Protein AF-A0A2K3LEI9-F1 (afdb_monomer_lite)

InterPro domains:
  IPR004158 Protein of unknown function DUF247, plant [PF03140] (2-94)

pLDDT: mean 88.16, std 8.34, range [48.81, 95.94]

Radius of gyration: 15.24 Å; chains: 1; bounding box: 32×31×39 Å

Sequence (98 aa):
MDQVAQELRDSYKPLDPIWISDTPKFVQTMILDGCFILEILRANDGVLDDYAENDPVFGEHGKFYVLPYIKRDMLMLENQIPMMVLHTLIKVETGMEK

Foldseek 3Di:
DVVVLVVQCVVDPPDDVVSVVDSVVVVVVLLVLLVVVVVLVCLVVVNDDPDDLPDCCSHPCNVVPPSVVVVVVCPDPVNDGDVVSNVVVVCVVVVPDD

Organism: Trifolium pratense (NCBI:txid57577)

Structure (mmCIF, N/CA/C/O backbone):
data_AF-A0A2K3LEI9-F1
#
_entry.id   AF-A0A2K3LEI9-F1
#
loop_
_atom_site.group_PDB
_atom_site.id
_atom_site.type_symbol
_atom_site.label_atom_id
_atom_site.label_alt_id
_atom_site.label_comp_id
_atom_site.label_asym_id
_atom_site.label_entity_id
_atom_site.label_seq_id
_atom_site.pdbx_PDB_ins_code
_atom_site.Cartn_x
_atom_site.Cartn_y
_atom_site.Cartn_z
_atom_site.occupancy
_atom_site.B_iso_or_equiv
_atom_site.auth_seq_id
_atom_site.auth_comp_id
_atom_site.auth_asym_id
_atom_site.auth_atom_id
_atom_site.pdbx_PDB_model_num
ATOM 1 N N . MET A 1 1 ? -17.550 -4.827 8.249 1.00 59.38 1 MET A N 1
ATOM 2 C CA . MET A 1 1 ? -16.698 -3.685 7.848 1.00 59.38 1 MET A CA 1
ATOM 3 C C . MET A 1 1 ? -16.174 -2.944 9.069 1.00 59.38 1 MET A C 1
ATOM 5 O O . MET A 1 1 ? -14.964 -2.808 9.175 1.00 59.38 1 MET A O 1
ATOM 9 N N . ASP A 1 2 ? -17.032 -2.580 10.025 1.00 72.56 2 ASP A N 1
ATOM 10 C CA . ASP A 1 2 ? -16.610 -1.817 11.214 1.00 72.56 2 ASP A CA 1
ATOM 11 C C . ASP A 1 2 ? -15.599 -2.549 12.110 1.00 72.56 2 ASP A C 1
ATOM 13 O O . ASP A 1 2 ? -14.647 -1.934 12.580 1.00 72.56 2 ASP A O 1
ATOM 17 N N . GLN A 1 3 ? -15.742 -3.870 12.280 1.00 79.56 3 GLN A N 1
ATOM 18 C CA . GLN A 1 3 ? -14.784 -4.669 13.056 1.00 79.56 3 GLN A CA 1
ATOM 19 C C . GLN A 1 3 ? -13.378 -4.665 12.429 1.00 79.56 3 GLN A C 1
ATOM 21 O O . GLN A 1 3 ? -12.402 -4.385 13.116 1.00 79.56 3 GLN A O 1
ATOM 26 N N . VAL A 1 4 ? -13.277 -4.904 11.117 1.00 82.69 4 VAL A N 1
ATOM 27 C CA . VAL A 1 4 ? -11.993 -4.904 10.392 1.00 82.69 4 VAL A CA 1
ATOM 28 C C . VAL A 1 4 ? -11.347 -3.520 10.438 1.00 82.69 4 VAL A C 1
ATOM 30 O O . VAL A 1 4 ? -10.151 -3.405 10.678 1.00 82.69 4 VAL A O 1
ATOM 33 N N . ALA A 1 5 ? -12.133 -2.455 10.258 1.00 86.81 5 ALA A N 1
ATOM 34 C CA . ALA A 1 5 ? -11.623 -1.091 10.360 1.00 86.81 5 ALA A CA 1
ATOM 35 C C . ALA A 1 5 ? -11.067 -0.790 11.760 1.00 86.81 5 ALA A C 1
ATOM 37 O O . ALA A 1 5 ? -10.038 -0.129 11.874 1.00 86.81 5 ALA A O 1
ATOM 38 N N . GLN A 1 6 ? -11.710 -1.289 12.819 1.00 88.94 6 GLN A N 1
ATOM 39 C CA . GLN A 1 6 ? -11.212 -1.115 14.180 1.00 88.94 6 GLN A CA 1
ATOM 40 C C . GLN A 1 6 ? -9.916 -1.897 14.429 1.00 88.94 6 GLN A C 1
ATOM 42 O O . GLN A 1 6 ? -8.956 -1.318 14.926 1.00 88.94 6 GLN A O 1
ATOM 47 N N . GLU A 1 7 ? -9.842 -3.162 14.011 1.00 89.69 7 GLU A N 1
ATOM 48 C CA . GLU A 1 7 ? -8.624 -3.981 14.119 1.00 89.69 7 GLU A CA 1
ATOM 49 C C . GLU A 1 7 ? -7.431 -3.344 13.374 1.00 89.69 7 GLU A C 1
ATOM 51 O O . GLU A 1 7 ? -6.295 -3.354 13.859 1.00 89.69 7 GLU A O 1
ATOM 56 N N . LEU A 1 8 ? -7.687 -2.715 12.220 1.00 91.00 8 LEU A N 1
ATOM 57 C CA . LEU A 1 8 ? -6.678 -1.938 11.498 1.00 91.00 8 LEU A CA 1
ATOM 58 C C . LEU A 1 8 ? -6.213 -0.720 12.298 1.00 91.00 8 LEU A C 1
ATOM 60 O O . LEU A 1 8 ? -5.011 -0.502 12.413 1.00 91.00 8 LEU A O 1
ATOM 64 N N . ARG A 1 9 ? -7.129 0.054 12.890 1.00 91.00 9 ARG A N 1
ATOM 65 C CA . ARG A 1 9 ? -6.758 1.207 13.730 1.00 91.00 9 ARG A CA 1
ATOM 66 C C . ARG A 1 9 ? -5.945 0.794 14.946 1.00 91.00 9 ARG A C 1
ATOM 68 O O . ARG A 1 9 ? -4.966 1.457 15.269 1.00 91.00 9 ARG A O 1
ATOM 75 N N . ASP A 1 10 ? -6.314 -0.311 15.584 1.00 90.31 10 ASP A N 1
ATOM 76 C CA . ASP A 1 10 ? -5.636 -0.816 16.780 1.00 90.31 10 ASP A CA 1
ATOM 77 C C . ASP A 1 10 ? -4.186 -1.254 16.497 1.00 90.31 10 ASP A C 1
ATOM 79 O O . ASP A 1 10 ? -3.364 -1.311 17.420 1.00 90.31 10 ASP A O 1
ATOM 83 N N . SER A 1 11 ? -3.864 -1.509 15.222 1.00 88.88 11 SER A N 1
ATOM 84 C CA . SER A 1 11 ? -2.513 -1.809 14.738 1.00 88.88 11 SER A CA 1
ATOM 85 C C . SER A 1 11 ? -1.601 -0.571 14.664 1.00 88.88 11 SER A C 1
ATOM 87 O O . SER A 1 11 ? -0.383 -0.726 14.620 1.00 88.88 11 SER A O 1
ATOM 89 N N . TYR A 1 12 ? -2.155 0.648 14.699 1.00 87.38 12 TYR A N 1
ATOM 90 C CA . TYR A 1 12 ? -1.411 1.911 14.635 1.00 87.38 12 TYR A CA 1
ATOM 91 C C . TYR A 1 12 ? -1.401 2.633 15.991 1.00 87.38 12 TYR A C 1
ATOM 93 O O . TYR A 1 12 ? -2.455 2.898 16.572 1.00 87.38 12 TYR A O 1
ATOM 101 N N . LYS A 1 13 ? -0.215 2.992 16.513 1.00 83.19 13 LYS A N 1
ATOM 102 C CA . LYS A 1 13 ? -0.076 3.741 17.780 1.00 83.19 13 LYS A CA 1
ATOM 103 C C . LYS A 1 13 ? 1.091 4.747 17.738 1.00 83.19 13 LYS A C 1
ATOM 105 O O . LYS A 1 13 ? 2.236 4.299 17.780 1.00 83.19 13 LYS A O 1
ATOM 110 N N . PRO A 1 14 ? 0.838 6.077 17.753 1.00 84.81 14 PRO A N 1
ATOM 111 C CA . PRO A 1 14 ? -0.463 6.758 17.678 1.00 84.81 14 PRO A CA 1
ATOM 112 C C . PRO A 1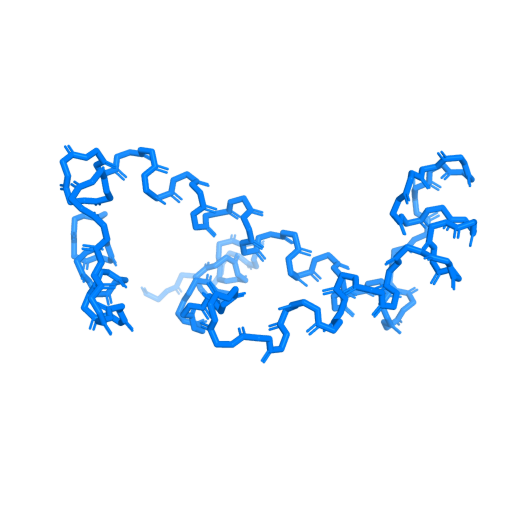 14 ? -1.018 6.820 16.245 1.00 84.81 14 PRO A C 1
ATOM 114 O O . PRO A 1 14 ? -0.264 6.764 15.279 1.00 84.81 14 PRO A O 1
ATOM 117 N N . LEU A 1 15 ? -2.337 6.984 16.119 1.00 86.94 15 LEU A N 1
ATOM 118 C CA . LEU A 1 15 ? -3.017 7.219 14.845 1.00 86.94 15 LEU A CA 1
ATOM 119 C C . LEU A 1 15 ? -3.501 8.676 14.776 1.00 86.94 15 LEU A C 1
ATOM 121 O O . LEU A 1 15 ? -4.059 9.185 15.751 1.00 86.94 15 LEU A O 1
ATOM 125 N N . ASP A 1 16 ? -3.294 9.340 13.638 1.00 88.88 16 ASP A N 1
ATOM 126 C CA . ASP A 1 16 ? -3.771 10.712 13.426 1.00 88.88 16 ASP A CA 1
ATOM 127 C C . ASP A 1 16 ? -5.313 10.782 13.549 1.00 88.88 16 ASP A C 1
ATOM 129 O O . ASP A 1 16 ? -6.006 9.924 12.987 1.00 88.88 16 ASP A O 1
ATOM 133 N N . PRO A 1 17 ? -5.874 11.789 14.254 1.00 90.62 17 PRO A N 1
ATOM 134 C CA . PRO A 1 17 ? -7.318 11.980 14.390 1.00 90.62 17 PRO A CA 1
ATOM 135 C C . PRO A 1 17 ? -8.117 11.928 13.081 1.00 90.62 17 PRO A C 1
ATOM 137 O O . PRO A 1 17 ? -9.275 11.505 13.107 1.00 90.62 17 PRO A O 1
ATOM 140 N N . ILE A 1 18 ? -7.526 12.313 11.942 1.00 89.00 18 ILE A N 1
ATOM 141 C CA . ILE A 1 18 ? -8.191 12.238 10.632 1.00 89.00 18 ILE A CA 1
ATOM 142 C C . ILE A 1 18 ? -8.609 10.805 10.264 1.00 89.00 18 ILE A C 1
ATOM 144 O O . ILE A 1 18 ? -9.661 10.598 9.664 1.00 89.00 18 ILE A O 1
ATOM 148 N N . TRP A 1 19 ? -7.829 9.802 10.671 1.00 90.25 19 TRP A N 1
ATOM 149 C CA . TRP A 1 19 ? -8.094 8.387 10.387 1.00 90.25 19 TRP A CA 1
ATOM 150 C C . TRP A 1 19 ? -9.091 7.753 11.368 1.00 90.25 19 TRP A C 1
ATOM 152 O O . TRP A 1 19 ? -9.626 6.661 11.140 1.00 90.25 19 TRP A O 1
ATOM 162 N N . ILE A 1 20 ? -9.371 8.453 12.467 1.00 88.94 20 ILE A N 1
ATOM 163 C CA . ILE A 1 20 ? -10.400 8.081 13.437 1.00 88.94 20 ILE A CA 1
ATOM 164 C C . ILE A 1 20 ? -11.762 8.613 12.980 1.00 88.94 20 ILE A C 1
ATOM 166 O O . ILE A 1 20 ? -12.758 7.899 13.080 1.00 88.94 20 ILE A O 1
ATOM 170 N N . SER A 1 21 ? -11.811 9.844 12.462 1.00 90.44 21 SER A N 1
ATOM 171 C CA . SER A 1 21 ? -13.064 10.519 12.105 1.00 90.44 21 SER A CA 1
ATOM 172 C C . SER A 1 21 ? -13.659 10.080 10.764 1.00 90.44 21 SER A 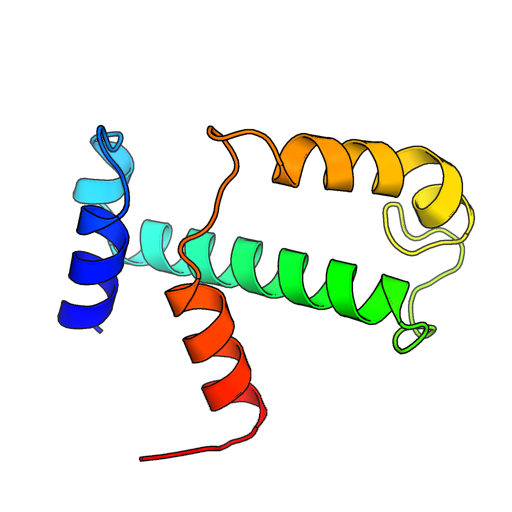C 1
ATOM 174 O O . SER A 1 21 ? -14.880 10.116 10.615 1.00 90.44 21 SER A O 1
ATOM 176 N N . ASP A 1 22 ? -12.836 9.635 9.810 1.00 92.81 22 ASP A N 1
ATOM 177 C CA . ASP A 1 22 ? -13.273 9.261 8.459 1.00 92.81 22 ASP A CA 1
ATOM 178 C C . ASP A 1 22 ? -12.939 7.792 8.142 1.00 92.81 22 ASP A C 1
ATOM 180 O O . ASP A 1 22 ? -11.911 7.463 7.545 1.00 92.81 22 ASP A O 1
ATOM 184 N N . THR A 1 23 ? -13.817 6.879 8.578 1.00 91.56 23 THR A N 1
ATOM 185 C CA . THR A 1 23 ? -13.666 5.434 8.323 1.00 91.56 23 THR A CA 1
ATOM 186 C C . THR A 1 23 ? -13.610 5.090 6.831 1.00 91.56 23 THR A C 1
ATOM 188 O O . THR A 1 23 ? -12.715 4.329 6.461 1.00 91.56 23 THR A O 1
ATOM 191 N N . PRO A 1 24 ? -14.510 5.596 5.960 1.00 92.94 24 PRO A N 1
ATOM 192 C CA . PRO A 1 24 ? -14.453 5.282 4.533 1.00 92.94 24 PRO A CA 1
ATOM 193 C C . PRO A 1 24 ? -13.119 5.663 3.897 1.00 92.94 24 PRO A C 1
ATOM 195 O O . PRO A 1 24 ? -12.521 4.838 3.206 1.00 92.94 24 PRO A O 1
ATOM 198 N N . LYS A 1 25 ? -12.616 6.870 4.179 1.00 93.06 25 LYS A N 1
ATOM 199 C CA . LYS A 1 25 ? -11.328 7.321 3.653 1.00 93.06 25 LYS A CA 1
ATOM 200 C C . LYS A 1 25 ? -10.173 6.486 4.192 1.00 93.06 25 LYS A C 1
ATOM 202 O O . LYS A 1 25 ? -9.314 6.082 3.418 1.00 93.06 25 LYS A O 1
ATOM 207 N N . PHE A 1 26 ? -10.175 6.183 5.491 1.00 93.19 26 PHE A N 1
ATOM 208 C CA . PHE A 1 26 ? -9.169 5.313 6.099 1.00 93.19 26 PHE A CA 1
ATOM 209 C C . PHE A 1 26 ? -9.122 3.941 5.414 1.00 93.19 26 PHE A C 1
ATOM 211 O O . PHE A 1 26 ? -8.063 3.508 4.971 1.00 93.19 26 PHE A O 1
ATOM 218 N N . VAL A 1 27 ? -10.272 3.279 5.264 1.00 93.12 27 VAL A N 1
ATOM 219 C CA . VAL A 1 27 ? -10.352 1.964 4.611 1.00 93.12 27 VAL A CA 1
ATOM 220 C C . VAL A 1 27 ? -9.934 2.049 3.142 1.00 93.12 27 VAL A C 1
ATOM 222 O O . VAL A 1 27 ? -9.211 1.175 2.673 1.00 93.12 27 VAL A O 1
ATOM 225 N N . GLN A 1 28 ? -10.333 3.101 2.424 1.00 94.75 28 GLN A N 1
ATOM 226 C CA . GLN A 1 28 ? -9.912 3.317 1.041 1.00 94.75 28 GLN A CA 1
ATOM 227 C C . GLN A 1 28 ? -8.388 3.443 0.925 1.00 94.75 28 GLN A C 1
ATOM 229 O O . GLN A 1 28 ? -7.807 2.805 0.051 1.00 94.75 28 GLN A O 1
ATOM 234 N N . THR A 1 29 ? -7.743 4.211 1.807 1.00 93.88 29 THR A N 1
ATOM 235 C CA . THR A 1 29 ? -6.277 4.317 1.861 1.00 93.88 29 THR A CA 1
ATOM 236 C C . THR A 1 29 ? -5.639 2.948 2.093 1.00 93.88 29 THR A C 1
ATOM 238 O O . THR A 1 29 ? -4.786 2.545 1.314 1.00 93.88 29 THR A O 1
ATOM 241 N N . MET A 1 30 ? -6.124 2.176 3.073 1.00 94.62 30 MET A N 1
ATOM 242 C CA . MET A 1 30 ? -5.601 0.829 3.344 1.00 94.62 30 MET A CA 1
ATOM 243 C C . MET A 1 30 ? -5.723 -0.102 2.131 1.00 94.62 30 MET A C 1
ATOM 245 O O . MET A 1 30 ? -4.805 -0.864 1.845 1.00 94.62 30 MET A O 1
ATOM 249 N N . ILE A 1 31 ? -6.843 -0.048 1.405 1.00 95.12 31 ILE A N 1
ATOM 250 C CA . ILE A 1 31 ? -7.047 -0.855 0.195 1.00 95.12 31 ILE A CA 1
ATOM 251 C C . ILE A 1 31 ? -6.083 -0.422 -0.912 1.00 95.12 31 ILE A C 1
ATOM 253 O O . ILE A 1 31 ? -5.439 -1.278 -1.510 1.00 95.12 31 ILE A O 1
ATOM 257 N N . LEU A 1 32 ? -5.978 0.883 -1.183 1.00 95.94 32 LEU A N 1
ATOM 258 C CA . LEU A 1 32 ? -5.112 1.414 -2.238 1.00 95.94 32 LEU A CA 1
ATOM 259 C C . LEU A 1 32 ? -3.646 1.071 -1.981 1.00 95.94 32 LEU A C 1
ATOM 261 O O . LEU A 1 32 ? -2.992 0.491 -2.849 1.00 95.94 32 LEU A O 1
ATOM 265 N N . ASP A 1 33 ? -3.163 1.361 -0.776 1.00 94.81 33 ASP A N 1
ATOM 266 C CA . ASP A 1 33 ? -1.779 1.103 -0.400 1.00 94.81 33 ASP A CA 1
ATOM 267 C C . ASP A 1 33 ? -1.515 -0.413 -0.362 1.00 94.81 33 ASP A C 1
ATOM 269 O O . ASP A 1 33 ? -0.495 -0.890 -0.857 1.00 94.81 33 ASP A O 1
ATOM 273 N N . GLY A 1 34 ? -2.467 -1.206 0.145 1.00 95.19 34 GLY A N 1
ATOM 274 C CA . GLY A 1 34 ? -2.372 -2.665 0.181 1.00 95.19 34 GLY A CA 1
ATOM 275 C C . GLY A 1 34 ? -2.281 -3.298 -1.209 1.00 95.19 34 GLY A C 1
ATOM 276 O O . GLY A 1 34 ? -1.422 -4.152 -1.431 1.00 95.19 34 GLY A O 1
ATOM 277 N N . CYS A 1 35 ? -3.113 -2.862 -2.159 1.00 94.69 35 CYS A N 1
ATOM 278 C CA . CYS A 1 35 ? -3.017 -3.298 -3.552 1.00 94.69 35 CYS A CA 1
ATOM 279 C C . CYS A 1 35 ? -1.665 -2.904 -4.150 1.00 94.69 35 CYS A C 1
ATOM 281 O O . CYS A 1 35 ? -1.004 -3.742 -4.751 1.00 94.69 35 CYS A O 1
ATOM 283 N N . PHE A 1 36 ? -1.207 -1.671 -3.919 1.00 93.25 36 PHE A N 1
ATOM 284 C CA . PHE A 1 36 ? 0.079 -1.205 -4.434 1.00 93.25 36 PHE A CA 1
ATOM 285 C C . PHE A 1 36 ? 1.261 -2.050 -3.931 1.00 93.25 36 PHE A C 1
ATOM 287 O O . PHE A 1 36 ? 2.134 -2.419 -4.717 1.00 93.25 36 PHE A O 1
ATOM 294 N N . ILE A 1 37 ? 1.264 -2.439 -2.650 1.00 93.44 37 ILE A N 1
ATOM 295 C CA . ILE A 1 37 ? 2.264 -3.371 -2.110 1.00 93.44 37 ILE A CA 1
ATOM 296 C C . ILE A 1 37 ? 2.193 -4.731 -2.816 1.00 93.44 37 ILE A C 1
ATOM 298 O O . ILE A 1 37 ? 3.235 -5.273 -3.186 1.00 93.44 37 ILE A O 1
ATOM 302 N N . LEU A 1 38 ? 0.994 -5.290 -3.016 1.00 93.19 38 LEU A N 1
ATOM 303 C CA . LEU A 1 38 ? 0.832 -6.575 -3.708 1.00 93.19 38 LEU A CA 1
ATOM 304 C C . LEU A 1 38 ? 1.360 -6.520 -5.146 1.00 93.19 38 LEU A C 1
ATOM 306 O O . LEU A 1 38 ? 2.072 -7.440 -5.553 1.00 93.19 38 LEU A O 1
ATOM 310 N N . GLU A 1 39 ? 1.083 -5.441 -5.880 1.00 92.25 39 GLU A N 1
ATOM 311 C CA . GLU A 1 39 ? 1.615 -5.229 -7.231 1.00 92.25 39 GLU A CA 1
ATOM 312 C C . GLU A 1 39 ? 3.151 -5.176 -7.228 1.00 92.25 39 GLU A C 1
ATOM 314 O O . GLU A 1 39 ? 3.803 -5.855 -8.019 1.00 92.25 39 GLU A O 1
ATOM 319 N N . ILE A 1 40 ? 3.770 -4.455 -6.284 1.00 91.00 40 ILE A N 1
ATOM 320 C CA . ILE A 1 40 ? 5.239 -4.390 -6.156 1.00 91.00 40 ILE A CA 1
ATOM 321 C C . ILE A 1 40 ? 5.853 -5.766 -5.885 1.00 91.00 40 ILE A C 1
ATOM 323 O O . ILE A 1 40 ? 6.906 -6.095 -6.445 1.00 91.00 40 ILE A O 1
ATOM 327 N N . LEU A 1 41 ? 5.222 -6.561 -5.018 1.00 89.50 41 LEU A N 1
ATOM 328 C CA . LEU A 1 41 ? 5.689 -7.909 -4.700 1.00 89.50 41 LEU A CA 1
ATOM 329 C C . LEU A 1 41 ? 5.604 -8.821 -5.934 1.00 89.50 41 LEU A C 1
ATOM 331 O O . LEU A 1 41 ? 6.585 -9.479 -6.268 1.00 89.50 41 LEU A O 1
ATOM 335 N N . ARG A 1 42 ? 4.492 -8.784 -6.676 1.00 88.12 42 ARG A N 1
ATOM 336 C CA . ARG A 1 42 ? 4.289 -9.570 -7.911 1.00 88.12 42 ARG A CA 1
ATOM 337 C C . ARG A 1 42 ? 5.200 -9.144 -9.057 1.00 88.12 42 ARG A C 1
ATOM 339 O O . ARG A 1 42 ? 5.712 -9.993 -9.785 1.00 88.12 42 ARG A O 1
ATOM 346 N N . ALA A 1 43 ? 5.447 -7.844 -9.201 1.00 84.69 43 ALA A N 1
ATOM 347 C CA . ALA A 1 43 ? 6.379 -7.313 -10.190 1.00 84.69 43 ALA A CA 1
ATOM 348 C C . ALA A 1 43 ? 7.806 -7.828 -9.950 1.00 84.69 43 ALA A C 1
ATOM 350 O O . ALA A 1 43 ? 8.552 -8.064 -10.899 1.00 84.69 43 ALA A O 1
ATOM 351 N N . ASN A 1 44 ? 8.188 -8.038 -8.686 1.00 78.00 44 ASN A N 1
ATOM 352 C CA . ASN A 1 44 ? 9.487 -8.606 -8.334 1.00 78.00 44 ASN A CA 1
ATOM 353 C C . ASN A 1 44 ? 9.611 -10.096 -8.699 1.00 78.00 44 ASN A C 1
ATOM 355 O O . ASN A 1 44 ? 10.714 -10.552 -8.990 1.00 78.00 44 ASN A O 1
ATOM 359 N N . ASP A 1 45 ? 8.493 -10.820 -8.722 1.00 79.88 45 ASP A N 1
ATOM 360 C CA . ASP A 1 45 ? 8.422 -12.231 -9.117 1.00 79.88 45 ASP A CA 1
ATOM 361 C C . ASP A 1 45 ? 8.287 -12.415 -10.644 1.00 79.88 45 ASP A C 1
ATOM 363 O O . ASP A 1 45 ? 8.151 -13.537 -11.130 1.00 79.88 45 ASP A O 1
ATOM 367 N N . GLY A 1 46 ? 8.335 -11.320 -11.415 1.00 72.44 46 GLY A N 1
ATOM 368 C CA . GLY A 1 46 ? 8.221 -11.337 -12.877 1.00 72.44 46 GLY A CA 1
ATOM 369 C C . GLY A 1 46 ? 6.810 -11.644 -13.386 1.00 72.44 46 GLY A C 1
ATOM 370 O O . GLY A 1 46 ? 6.649 -12.032 -14.539 1.00 72.44 46 GLY A O 1
ATOM 371 N N . VAL A 1 47 ? 5.794 -11.497 -12.531 1.00 69.50 47 VAL A N 1
ATOM 372 C CA . VAL A 1 47 ? 4.397 -11.841 -12.845 1.00 69.50 47 VAL A CA 1
ATOM 373 C C . VAL A 1 47 ? 3.697 -10.738 -13.652 1.00 69.50 47 VAL A C 1
ATOM 375 O O . VAL A 1 47 ? 2.726 -11.018 -14.349 1.00 69.50 47 VAL A O 1
ATOM 3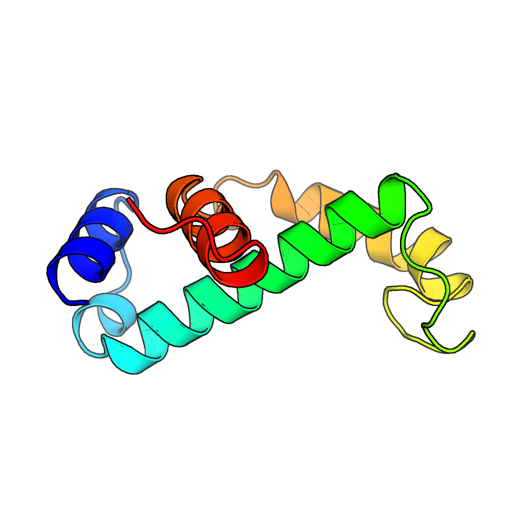78 N N . LEU A 1 48 ? 4.193 -9.498 -13.581 1.00 68.50 48 LEU A N 1
ATOM 379 C CA . LEU A 1 48 ? 3.577 -8.321 -14.200 1.00 68.50 48 LEU A CA 1
ATOM 380 C C . LEU A 1 48 ? 4.470 -7.763 -15.315 1.00 68.50 48 LEU A C 1
ATOM 382 O O . LEU A 1 48 ? 5.537 -7.195 -15.048 1.00 68.50 48 LEU A O 1
ATOM 386 N N . ASP A 1 49 ? 4.013 -7.924 -16.556 1.00 67.19 49 ASP A N 1
ATOM 387 C CA . ASP A 1 49 ? 4.649 -7.378 -17.767 1.00 67.19 49 ASP A CA 1
ATOM 388 C C . ASP A 1 49 ? 3.633 -6.693 -18.702 1.00 67.19 49 ASP A C 1
ATOM 390 O O . ASP A 1 49 ? 3.839 -6.569 -19.904 1.00 67.19 49 ASP A O 1
ATOM 394 N N . ASP A 1 50 ? 2.494 -6.270 -18.152 1.00 83.69 50 ASP A N 1
ATOM 395 C CA . ASP A 1 50 ? 1.401 -5.612 -18.874 1.00 83.69 50 ASP A CA 1
ATOM 396 C C . ASP A 1 50 ? 1.422 -4.076 -18.761 1.00 83.69 50 ASP A C 1
ATOM 398 O O . ASP A 1 50 ? 0.609 -3.393 -19.389 1.00 83.69 50 ASP A O 1
ATOM 402 N N . TYR A 1 51 ? 2.369 -3.513 -18.005 1.00 88.00 51 TYR A N 1
ATOM 403 C CA . TYR A 1 51 ? 2.573 -2.069 -17.907 1.00 88.00 51 TYR A CA 1
ATOM 404 C C . TYR A 1 51 ? 3.258 -1.501 -19.153 1.00 88.00 51 TYR A C 1
ATOM 406 O O . TYR A 1 51 ? 4.130 -2.123 -19.758 1.00 88.00 51 TYR A O 1
ATOM 414 N N . ALA A 1 52 ? 2.900 -0.267 -19.512 1.00 89.88 52 ALA A N 1
ATOM 415 C CA . ALA A 1 52 ? 3.562 0.449 -20.595 1.00 89.88 52 ALA A CA 1
ATOM 416 C C . ALA A 1 52 ? 5.043 0.717 -20.265 1.00 89.88 52 ALA A C 1
ATOM 418 O O . ALA A 1 52 ? 5.399 0.965 -19.114 1.00 89.88 52 ALA A O 1
ATOM 419 N N . GLU A 1 53 ? 5.908 0.750 -21.2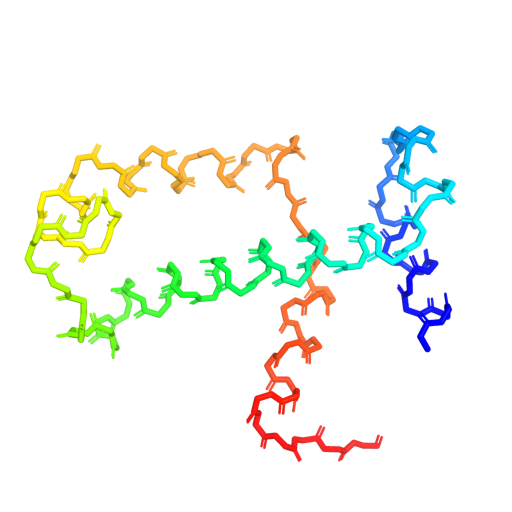83 1.00 87.06 53 GLU A N 1
ATOM 420 C CA . GLU A 1 53 ? 7.350 1.005 -21.105 1.00 87.06 53 GLU A CA 1
ATOM 421 C C . GLU A 1 53 ? 7.640 2.327 -20.373 1.00 87.06 53 GLU A C 1
ATOM 423 O O . GLU A 1 53 ? 8.615 2.435 -19.627 1.00 87.06 53 GLU A O 1
ATOM 428 N N . ASN A 1 54 ? 6.774 3.327 -20.565 1.00 90.50 54 ASN A N 1
ATOM 429 C CA . ASN A 1 54 ? 6.858 4.645 -19.946 1.00 90.50 54 ASN A CA 1
ATOM 430 C C . ASN A 1 54 ? 6.089 4.764 -18.618 1.00 90.50 54 ASN A C 1
ATOM 432 O O . ASN A 1 54 ? 5.928 5.883 -18.125 1.00 90.50 54 ASN A O 1
ATOM 436 N N . ASP A 1 55 ? 5.602 3.658 -18.046 1.00 92.88 55 ASP A N 1
ATOM 437 C CA . ASP A 1 55 ? 4.991 3.679 -16.721 1.00 92.88 55 ASP A CA 1
ATOM 438 C C . ASP A 1 55 ? 6.020 4.155 -15.671 1.00 92.88 55 ASP A C 1
ATOM 440 O O . ASP A 1 55 ? 7.162 3.676 -15.648 1.00 92.88 55 ASP A O 1
ATOM 444 N N . PRO A 1 56 ? 5.652 5.114 -14.803 1.00 92.12 56 PRO A N 1
ATOM 445 C CA . PRO A 1 56 ? 6.596 5.755 -13.893 1.00 92.12 56 PRO A CA 1
ATOM 446 C C . PRO A 1 56 ? 7.150 4.821 -12.808 1.00 92.12 56 PRO A C 1
ATOM 448 O O . PRO A 1 56 ? 8.188 5.135 -12.225 1.00 92.12 56 PRO A O 1
ATOM 451 N N . VAL A 1 57 ? 6.483 3.701 -12.515 1.00 91.75 57 VAL A N 1
ATOM 452 C CA . VAL A 1 57 ? 6.856 2.770 -11.438 1.00 91.75 57 VAL A CA 1
ATOM 453 C C . VAL A 1 57 ? 7.247 1.405 -11.997 1.00 91.75 57 VAL A C 1
ATOM 455 O O . VAL A 1 57 ? 8.309 0.886 -11.655 1.00 91.75 57 VAL A O 1
ATOM 458 N N . PHE A 1 58 ? 6.413 0.833 -12.861 1.00 91.25 58 PHE A N 1
ATOM 459 C CA . PHE A 1 58 ? 6.534 -0.530 -13.376 1.00 91.25 58 PHE A CA 1
ATOM 460 C C . PHE A 1 58 ? 7.086 -0.604 -14.808 1.00 91.25 58 PHE A C 1
ATOM 462 O O . PHE A 1 58 ? 7.383 -1.702 -15.286 1.00 91.25 58 PHE A O 1
ATOM 469 N N . GLY A 1 59 ? 7.285 0.536 -15.475 1.00 90.12 59 GLY A N 1
ATOM 470 C CA . GLY A 1 59 ? 8.012 0.615 -16.743 1.00 90.12 59 GLY A CA 1
ATOM 471 C C . GLY A 1 59 ? 9.500 0.312 -16.551 1.00 90.12 59 GLY A C 1
ATOM 472 O O . GLY A 1 59 ? 9.990 0.245 -15.421 1.00 90.12 59 GLY A O 1
ATOM 473 N N . GLU A 1 60 ? 10.253 0.146 -17.641 1.00 87.62 60 GLU A N 1
ATOM 474 C CA . GLU A 1 60 ? 11.680 -0.211 -17.566 1.00 87.62 60 GLU A CA 1
ATOM 475 C C . GLU A 1 60 ? 12.461 0.814 -16.726 1.00 87.62 60 GLU A C 1
ATOM 477 O O . GLU A 1 60 ? 13.168 0.459 -15.781 1.00 87.62 60 GLU A O 1
ATOM 482 N N . HIS A 1 61 ? 12.243 2.107 -16.985 1.00 91.19 61 HIS A N 1
ATOM 483 C CA . HIS A 1 61 ? 12.855 3.180 -16.203 1.00 91.19 61 HIS A CA 1
ATOM 484 C C . HIS A 1 61 ? 12.412 3.156 -14.729 1.00 91.19 61 HIS A C 1
ATOM 486 O O . HIS A 1 61 ? 13.246 3.243 -13.826 1.00 91.19 61 HIS A O 1
ATOM 492 N N . GLY A 1 62 ? 11.112 2.996 -14.467 1.00 92.06 62 GLY A N 1
ATOM 493 C CA . GLY A 1 62 ? 10.570 2.946 -13.108 1.00 92.06 62 GLY A CA 1
ATOM 494 C C . GLY A 1 62 ? 11.160 1.796 -12.287 1.00 92.06 62 GLY A C 1
ATOM 495 O O . GLY A 1 62 ? 11.632 2.009 -11.167 1.00 92.06 62 GLY A O 1
ATOM 496 N N . LYS A 1 63 ? 11.250 0.600 -12.878 1.00 89.31 63 LYS A N 1
ATOM 497 C CA . LYS A 1 63 ? 11.808 -0.608 -12.252 1.00 89.31 63 LYS A CA 1
ATOM 498 C C . LYS A 1 63 ? 13.255 -0.410 -11.787 1.00 89.31 63 LYS A C 1
ATOM 500 O O . LYS A 1 63 ? 13.601 -0.855 -10.691 1.00 89.31 63 LYS A O 1
ATOM 505 N N . PHE A 1 64 ? 14.091 0.275 -12.573 1.00 89.12 64 PHE A N 1
ATOM 506 C CA . PHE A 1 64 ? 15.503 0.489 -12.230 1.00 89.12 64 PHE A CA 1
ATOM 507 C C . PHE A 1 64 ? 15.756 1.709 -11.337 1.00 89.12 64 PHE A C 1
ATOM 509 O O . PHE A 1 64 ? 16.667 1.664 -10.508 1.00 89.12 64 PHE A O 1
ATOM 516 N N . TYR A 1 65 ? 14.974 2.784 -11.477 1.00 92.31 65 TYR A N 1
ATOM 517 C CA . TYR A 1 65 ? 15.296 4.074 -10.850 1.00 92.31 65 TYR A CA 1
ATOM 518 C C . TYR A 1 65 ? 14.293 4.553 -9.804 1.00 92.31 65 TYR A C 1
ATOM 520 O O . TYR A 1 65 ? 14.670 5.355 -8.961 1.00 92.31 65 TYR A O 1
ATOM 528 N N . VAL A 1 66 ? 13.048 4.080 -9.814 1.00 93.25 66 VAL A N 1
ATOM 529 C CA . VAL A 1 66 ? 11.989 4.545 -8.900 1.00 93.25 66 VAL A CA 1
ATOM 530 C C . VAL A 1 66 ? 11.664 3.470 -7.867 1.00 93.25 66 VAL A C 1
ATOM 532 O O . VAL A 1 66 ? 11.701 3.718 -6.659 1.00 93.25 66 VAL A O 1
ATOM 535 N N . LEU A 1 67 ? 11.437 2.242 -8.328 1.00 91.94 67 LEU A N 1
ATOM 536 C CA . LEU A 1 67 ? 11.041 1.110 -7.500 1.00 91.94 67 LEU A CA 1
ATOM 537 C C . LEU A 1 67 ? 12.008 0.811 -6.334 1.00 91.94 67 LEU A C 1
ATOM 539 O O . LEU A 1 67 ? 11.520 0.506 -5.245 1.00 91.94 67 LEU A O 1
ATOM 543 N N . PRO A 1 68 ? 13.349 0.931 -6.466 1.00 92.19 68 PRO A N 1
ATOM 544 C CA . PRO A 1 68 ? 14.252 0.736 -5.331 1.00 92.19 68 PRO A CA 1
ATOM 545 C C . PRO A 1 68 ? 14.024 1.725 -4.183 1.00 92.19 68 PRO A C 1
ATOM 547 O O . PRO A 1 68 ? 14.211 1.357 -3.024 1.00 92.19 68 PRO A O 1
ATOM 550 N N . TYR A 1 69 ? 13.623 2.964 -4.479 1.00 94.44 69 TYR A N 1
ATOM 551 C CA . TYR A 1 69 ? 13.322 3.965 -3.453 1.00 94.44 69 TYR A CA 1
ATOM 552 C C . TYR A 1 69 ? 11.982 3.682 -2.787 1.00 94.44 69 TYR A C 1
ATOM 554 O O . TYR A 1 69 ? 11.915 3.701 -1.563 1.00 94.44 69 TYR A O 1
ATOM 562 N N . ILE A 1 70 ? 10.963 3.318 -3.571 1.00 93.25 70 ILE A N 1
ATOM 563 C CA . ILE A 1 70 ? 9.661 2.900 -3.035 1.00 93.25 70 ILE A CA 1
ATOM 564 C C . ILE A 1 70 ? 9.836 1.701 -2.095 1.00 93.25 70 ILE A C 1
ATOM 566 O O . ILE A 1 70 ? 9.371 1.733 -0.962 1.00 93.25 70 ILE A O 1
ATOM 570 N N . LYS A 1 71 ? 10.594 0.675 -2.507 1.00 91.38 71 LYS A N 1
ATOM 571 C CA . LYS A 1 71 ? 10.878 -0.502 -1.667 1.00 91.38 71 LYS A CA 1
ATOM 572 C C . LYS A 1 71 ? 11.580 -0.144 -0.357 1.00 91.38 71 LYS A C 1
ATOM 574 O O . LYS A 1 71 ? 11.325 -0.785 0.654 1.00 91.38 71 LYS A O 1
ATOM 579 N N . ARG A 1 72 ? 12.479 0.846 -0.361 1.00 93.06 72 ARG A N 1
ATOM 580 C CA . ARG A 1 72 ? 13.134 1.328 0.867 1.00 93.06 72 ARG A CA 1
ATOM 581 C C . ARG A 1 72 ? 12.148 2.046 1.775 1.00 93.06 72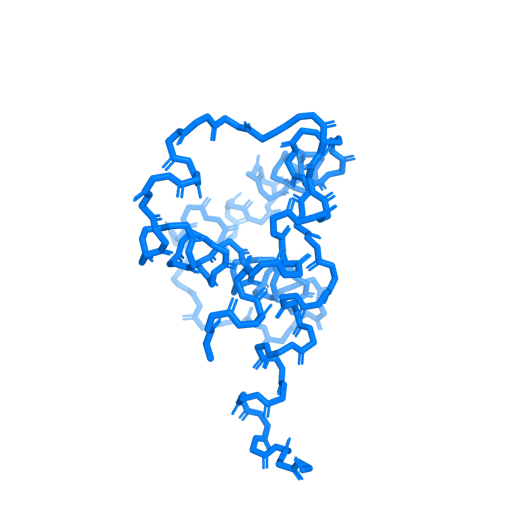 ARG A C 1
ATOM 583 O O . ARG A 1 72 ? 12.175 1.816 2.976 1.00 93.06 72 ARG A O 1
ATOM 590 N N . ASP A 1 73 ? 11.294 2.879 1.195 1.00 93.19 73 ASP A N 1
ATOM 591 C CA . ASP A 1 73 ? 10.287 3.625 1.938 1.00 93.19 73 ASP A CA 1
ATOM 592 C C . ASP A 1 73 ? 9.259 2.690 2.587 1.00 93.19 73 ASP A C 1
ATOM 594 O O . ASP A 1 73 ? 8.964 2.833 3.764 1.00 93.19 73 ASP A O 1
ATOM 598 N N . MET A 1 74 ? 8.843 1.626 1.895 1.00 91.38 74 MET A N 1
ATOM 599 C CA . MET A 1 74 ? 7.972 0.573 2.447 1.00 91.38 74 MET A CA 1
ATOM 600 C C . MET A 1 74 ? 8.550 -0.150 3.680 1.00 91.38 74 MET A C 1
ATOM 602 O O . MET A 1 74 ? 7.810 -0.804 4.412 1.00 91.38 74 MET A O 1
ATOM 606 N N . LEU A 1 75 ? 9.869 -0.090 3.907 1.00 89.31 75 LEU A N 1
ATOM 607 C CA . LEU A 1 75 ? 10.515 -0.680 5.088 1.00 89.31 75 LEU A CA 1
ATOM 608 C C . LEU A 1 75 ? 10.546 0.278 6.287 1.00 89.31 75 LEU A C 1
ATOM 610 O O . LEU A 1 75 ? 10.846 -0.159 7.401 1.00 89.31 75 LEU A O 1
ATOM 614 N N . MET A 1 76 ? 10.249 1.560 6.074 1.00 90.88 76 MET A N 1
ATOM 615 C CA . MET A 1 76 ? 10.161 2.559 7.135 1.00 90.88 76 MET A CA 1
ATOM 616 C C . MET A 1 76 ? 8.943 2.272 8.011 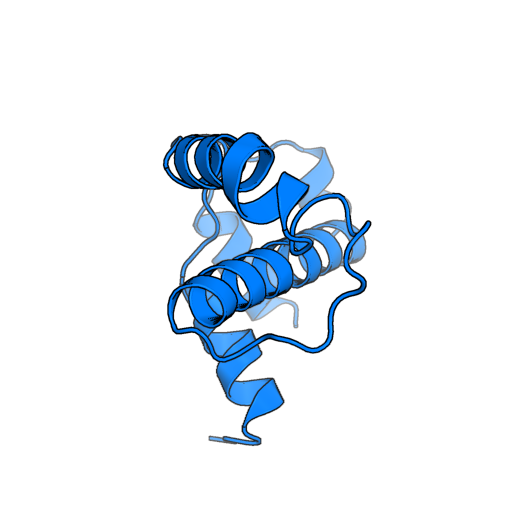1.00 90.88 76 MET A C 1
ATOM 618 O O . MET A 1 76 ? 7.872 1.952 7.501 1.00 90.88 76 MET A O 1
ATOM 622 N N . LEU A 1 77 ? 9.093 2.391 9.335 1.00 85.19 77 LEU A N 1
ATOM 623 C CA . LEU A 1 77 ? 8.012 2.118 10.295 1.00 85.19 77 LEU A CA 1
ATOM 624 C C . LEU A 1 77 ? 6.801 3.030 10.064 1.00 85.19 77 LEU A C 1
ATOM 626 O O . LEU A 1 77 ? 5.663 2.630 10.290 1.00 85.19 77 LEU A O 1
ATOM 630 N N . GLU A 1 78 ? 7.061 4.242 9.589 1.00 84.19 78 GLU A N 1
ATOM 631 C CA . GLU A 1 78 ? 6.074 5.263 9.273 1.00 84.19 78 GLU A CA 1
ATOM 632 C C . GLU A 1 78 ? 5.216 4.907 8.052 1.00 84.19 78 GLU A C 1
ATOM 634 O O . GLU A 1 78 ? 4.089 5.387 7.956 1.00 84.19 78 GLU A O 1
ATOM 639 N N . ASN A 1 79 ? 5.724 4.062 7.146 1.00 86.94 79 ASN A N 1
ATOM 640 C CA . ASN A 1 79 ? 5.055 3.672 5.902 1.00 86.94 79 ASN A CA 1
ATOM 641 C C . ASN A 1 79 ? 4.655 2.181 5.886 1.00 86.94 79 ASN A C 1
ATOM 643 O O . ASN A 1 79 ? 4.602 1.536 4.838 1.00 86.94 79 ASN A O 1
ATOM 647 N N . GLN A 1 80 ? 4.398 1.599 7.064 1.00 88.75 80 GLN A N 1
ATOM 648 C CA . GLN A 1 80 ? 3.940 0.213 7.176 1.00 88.75 80 GLN A CA 1
ATOM 649 C C . GLN A 1 80 ? 2.423 0.077 7.028 1.00 88.75 80 GLN A C 1
ATOM 651 O O . GLN A 1 80 ? 1.633 0.889 7.518 1.00 88.75 80 GLN A O 1
ATOM 656 N N . ILE A 1 81 ? 2.022 -1.047 6.431 1.00 91.19 81 ILE A N 1
ATOM 657 C CA . ILE A 1 81 ? 0.633 -1.503 6.376 1.00 91.19 81 ILE A CA 1
ATOM 658 C C . ILE A 1 81 ? 0.469 -2.748 7.260 1.00 91.19 81 ILE A C 1
ATOM 660 O O . ILE A 1 81 ? 1.285 -3.671 7.177 1.00 91.19 81 ILE A O 1
ATOM 664 N N . PRO A 1 82 ? -0.601 -2.839 8.072 1.00 91.94 82 PRO A N 1
ATOM 665 C CA . PRO A 1 82 ? -0.953 -4.049 8.794 1.00 91.94 82 PRO A CA 1
ATOM 666 C C . PRO A 1 82 ? -1.109 -5.246 7.851 1.00 91.94 82 PRO A C 1
ATOM 668 O O . PRO A 1 82 ? -1.895 -5.214 6.905 1.00 91.94 82 PRO A O 1
ATOM 671 N N . MET A 1 83 ? -0.432 -6.355 8.159 1.00 91.62 83 MET A N 1
ATOM 672 C CA . MET A 1 83 ? -0.444 -7.582 7.342 1.00 91.62 83 MET A CA 1
ATOM 673 C C . MET A 1 83 ? -1.861 -8.123 7.062 1.00 91.62 83 MET A C 1
ATOM 675 O O . MET A 1 83 ? -2.119 -8.747 6.032 1.00 91.62 83 MET A O 1
ATOM 679 N N . MET A 1 84 ? -2.810 -7.851 7.962 1.00 93.00 84 MET A N 1
ATOM 680 C CA . MET A 1 84 ? -4.220 -8.199 7.785 1.00 93.00 84 MET A CA 1
ATOM 681 C C . MET A 1 84 ? -4.833 -7.603 6.507 1.00 93.00 84 MET A C 1
ATOM 683 O O . MET A 1 84 ? -5.685 -8.254 5.898 1.00 93.00 84 MET A O 1
ATOM 687 N N . VAL A 1 85 ? -4.394 -6.414 6.075 1.00 94.56 85 VAL A N 1
ATOM 688 C CA . VAL A 1 85 ? -4.838 -5.793 4.817 1.00 94.56 85 VAL A CA 1
ATOM 689 C C . VAL A 1 85 ? -4.507 -6.712 3.646 1.00 94.56 85 VAL A C 1
ATOM 691 O O . VAL A 1 85 ? -5.407 -7.113 2.913 1.00 94.56 85 VAL A O 1
ATOM 694 N N . LEU A 1 86 ? -3.242 -7.129 3.526 1.00 94.69 86 LEU A N 1
ATOM 695 C CA . LEU A 1 86 ? -2.776 -7.984 2.431 1.00 94.69 86 LEU A CA 1
ATOM 696 C C . LEU A 1 86 ? -3.503 -9.335 2.426 1.00 94.69 86 LEU A C 1
ATOM 698 O O . LEU A 1 86 ? -3.969 -9.789 1.384 1.00 94.69 86 LEU A O 1
ATOM 702 N N . HIS A 1 87 ? -3.681 -9.952 3.598 1.00 93.25 87 HIS A N 1
ATOM 703 C CA . HIS A 1 87 ? -4.456 -11.190 3.717 1.00 93.25 87 HIS A CA 1
ATOM 704 C C . HIS A 1 87 ? -5.912 -11.030 3.275 1.00 93.25 87 HIS A C 1
ATOM 706 O O . HIS A 1 87 ? -6.468 -11.943 2.666 1.00 93.25 87 HIS A O 1
ATOM 712 N N . THR A 1 88 ? -6.540 -9.902 3.601 1.00 92.69 88 THR A N 1
ATOM 713 C CA . THR A 1 88 ? -7.932 -9.631 3.225 1.00 92.69 88 THR A CA 1
ATOM 714 C C . THR A 1 88 ? -8.051 -9.423 1.720 1.00 92.69 88 THR A C 1
ATOM 716 O O . THR A 1 88 ? -8.923 -10.025 1.100 1.00 92.69 88 THR A O 1
ATOM 719 N N . LEU A 1 89 ? -7.144 -8.649 1.120 1.00 94.44 89 LEU A N 1
ATOM 720 C CA . LEU A 1 89 ? -7.124 -8.403 -0.323 1.00 94.44 89 LEU A CA 1
ATOM 721 C C . LEU A 1 89 ? -6.918 -9.696 -1.121 1.00 94.44 89 LEU A C 1
ATOM 723 O O . LEU A 1 89 ? -7.697 -9.973 -2.028 1.00 94.44 89 LEU A O 1
ATOM 727 N N . ILE A 1 90 ? -5.950 -10.533 -0.731 1.00 93.75 90 ILE A N 1
ATOM 728 C CA . ILE A 1 90 ? -5.698 -11.821 -1.398 1.00 93.75 90 ILE A CA 1
ATOM 729 C C . ILE A 1 90 ? -6.919 -12.744 -1.291 1.00 93.75 90 ILE A C 1
ATOM 731 O O . ILE A 1 90 ? -7.281 -13.407 -2.260 1.00 93.75 90 ILE A O 1
ATOM 735 N N . LYS A 1 91 ? -7.588 -12.797 -0.131 1.00 92.62 91 LYS A N 1
ATOM 736 C CA . LYS A 1 91 ? -8.815 -13.599 0.026 1.00 92.62 91 LYS A CA 1
ATOM 737 C C . LYS A 1 91 ? -9.925 -13.144 -0.919 1.00 92.62 91 LYS A C 1
ATOM 739 O O . LYS A 1 91 ? -10.572 -13.989 -1.528 1.00 92.62 91 LYS A O 1
ATOM 744 N N . VAL A 1 92 ? -10.130 -11.830 -1.033 1.00 92.31 92 VAL A N 1
ATOM 745 C CA . VAL A 1 92 ? -11.138 -11.244 -1.929 1.00 92.31 92 VAL A CA 1
ATOM 746 C C . VAL A 1 92 ? -10.804 -11.544 -3.388 1.00 92.31 92 VAL A C 1
ATOM 748 O O . VAL A 1 92 ? -11.674 -11.992 -4.125 1.00 92.31 92 VAL A O 1
ATOM 751 N N . GLU A 1 93 ? -9.549 -11.361 -3.792 1.00 91.00 93 GLU A N 1
ATOM 752 C CA . GLU A 1 93 ? -9.088 -11.649 -5.153 1.00 91.00 93 GLU A CA 1
ATOM 753 C C . GLU A 1 93 ? -9.267 -13.127 -5.532 1.00 91.00 93 GLU A C 1
ATOM 755 O O . GLU A 1 93 ? -9.728 -13.444 -6.625 1.00 91.00 93 GLU A O 1
ATOM 760 N N . THR A 1 94 ? -8.918 -14.038 -4.623 1.00 91.19 94 THR A N 1
ATOM 761 C CA . THR A 1 94 ? -8.953 -15.489 -4.871 1.00 91.19 94 THR A CA 1
ATOM 762 C C . THR A 1 94 ? -10.331 -16.122 -4.660 1.00 91.19 94 THR A C 1
ATOM 764 O O . THR A 1 94 ? -10.494 -17.318 -4.904 1.00 91.19 94 THR A O 1
ATOM 767 N N . GLY A 1 95 ? -11.326 -15.356 -4.196 1.00 85.44 95 GLY A N 1
ATOM 768 C CA . GLY A 1 95 ? -12.663 -15.866 -3.877 1.00 85.44 95 GLY A CA 1
ATOM 769 C C . GLY A 1 95 ? -12.683 -16.858 -2.708 1.00 85.44 95 GLY A C 1
ATOM 770 O O . GLY A 1 95 ? -13.599 -17.673 -2.600 1.00 85.44 95 GLY A O 1
ATOM 771 N N . MET A 1 96 ? -11.667 -16.833 -1.840 1.00 72.25 96 MET A N 1
ATOM 772 C CA . MET A 1 96 ? -11.582 -17.724 -0.683 1.00 72.25 96 MET A CA 1
ATOM 773 C C . MET A 1 96 ? -12.494 -17.220 0.444 1.00 72.25 96 MET A C 1
ATOM 775 O O . MET A 1 96 ? -12.050 -16.523 1.359 1.00 72.25 96 MET A O 1
ATOM 779 N N . GLU A 1 97 ? -13.773 -17.593 0.387 1.00 58.75 97 GLU A N 1
ATOM 780 C CA . GLU A 1 97 ? -14.726 -17.419 1.487 1.00 58.75 97 GLU A CA 1
ATOM 781 C C . GLU A 1 97 ? -14.482 -18.482 2.574 1.00 58.75 97 GLU A C 1
ATOM 783 O O . GLU A 1 97 ? -14.382 -19.680 2.296 1.00 58.75 97 GLU A O 1
ATOM 788 N N . LYS A 1 98 ? -14.376 -18.048 3.831 1.00 48.81 98 LYS A N 1
ATOM 789 C CA . LYS A 1 98 ? -14.626 -18.900 4.997 1.00 48.81 98 LYS A CA 1
ATOM 790 C C . LYS A 1 98 ? -15.795 -18.326 5.769 1.00 48.81 98 LYS A C 1
ATOM 792 O O . LYS A 1 98 ? -15.778 -17.091 5.966 1.00 48.81 98 LYS A O 1
#

Secondary structure (DSSP, 8-state):
-HHHHHHHHHTSSS--HHHHH-HHHHHHHHHHHHHHHHHHHHHHTT----S-TT-TTTSHHHHHHTHHHHHHHTTSGGG---HHHHHHHHHHHHT---